Protein 5INZ (pdb70)

Nearest PDB structures (foldseek):
  5inz-assembly1_A  TM=1.059E+00  e=3.683E-01  Papio anubis
  2lye-assembly1_A  TM=6.172E-01  e=3.683E-01  unclassified
  2m1p-assembly1_A  TM=4.950E-01  e=5.631E-01  unclassified
  2m2g-assembly1_A  TM=3.693E-01  e=9.919E-01  unclassified
  6pin-assembly1_A  TM=3.987E-01  e=2.671E+00  Tachypleus tridentatus

Solvent-accessible surface area: 5346 Å² total

Sequence (56 aa):
GVCRCVVCRRGVCRCVVCRRGVCRCVVCRRGVCRCVCRRGVCRCVCRRGVCRRCVCRRGG

Foldseek 3Di:
DDWDWDDDPNDIDIDDDD/DDWDWDDDDPDIDIDDDD/DQKDWDDDVPDIDMDDDD

B-factor: mean 24.64, std 13.71, range [6.01, 83.79]

Radius of gyration: 11.01 Å; Cα contacts (8 Å, |Δi|>4): 152; chains: 4; bounding box: 21×32×22 Å

Structure (mmCIF, N/CA/C/O backbone):
data_5INZ
#
_entry.id   5INZ
#
_cell.length_a   27.248
_cell.length_b   31.303
_cell.length_c   37.926
_cell.angle_alpha   100.67
_cell.angle_beta   93.60
_cell.angle_gamma   115.15
#
_symmetry.space_group_name_H-M   'P -1'
#
loop_
_entity.id
_entity.type
_entity.pdbx_description
1 polymer 'Theta defensin-2, L-peptide'
2 polymer 'Theta defensin-2, D-peptide'
3 non-polymer 'SULFATE ION'
4 non-polymer 1,2-ETHANEDIOL
5 water water
#
loop_
_atom_site.group_PDB
_atom_site.id
_atom_site.type_symbol
_atom_site.label_atom_id
_atom_site.label_alt_id
_atom_site.label_comp_id
_atom_site.label_asym_id
_atom_site.label_entity_id
_atom_site.label_seq_id
_atom_site.pdbx_PDB_ins_code
_atom_site.Cartn_x
_atom_site.Cartn_y
_atom_site.Cartn_z
_atom_site.occupancy
_atom_site.B_iso_or_equiv
_atom_site.auth_seq_id
_atom_site.auth_comp_id
_atom_site.auth_asym_id
_atom_site.auth_atom_id
_atom_site.pdbx_PDB_model_num
ATOM 1 N N . GLY A 1 1 ? -10.432 4.880 -8.613 1.00 17.58 1 GLY A N 1
ATOM 2 C CA . GLY A 1 1 ? -9.853 4.716 -7.294 1.00 17.79 1 GLY A CA 1
ATOM 3 C C . GLY A 1 1 ? -9.739 3.286 -6.809 1.00 17.29 1 GLY A C 1
ATOM 4 O O . GLY A 1 1 ? -9.469 3.042 -5.629 1.00 19.89 1 GLY A O 1
ATOM 8 N N . VAL A 1 2 ? -9.945 2.326 -7.708 1.00 14.75 2 VAL A N 1
ATOM 9 C CA . VAL A 1 2 ? -9.879 0.907 -7.370 1.00 13.96 2 VAL A CA 1
ATOM 10 C C . VAL A 1 2 ? -8.995 0.212 -8.392 1.00 12.48 2 VAL A C 1
ATOM 11 O O . VAL A 1 2 ? -9.163 0.409 -9.599 1.00 14.53 2 VAL A O 1
ATOM 24 N N . CYS A 1 3 ? -8.078 -0.623 -7.920 1.00 10.74 3 CYS A N 1
ATOM 25 C CA . CYS A 1 3 ? -7.286 -1.475 -8.796 1.00 9.74 3 CYS A CA 1
ATOM 26 C C . CYS A 1 3 ? -7.677 -2.919 -8.555 1.00 9.96 3 CYS A C 1
ATOM 27 O O . CYS A 1 3 ? -7.749 -3.353 -7.407 1.00 12.21 3 CYS A O 1
ATOM 34 N N . ARG A 1 4 ? -7.951 -3.646 -9.628 1.00 9.30 4 ARG A N 1
ATOM 35 C CA . ARG A 1 4 ? -8.260 -5.065 -9.587 1.00 9.55 4 ARG A CA 1
ATOM 36 C C . ARG A 1 4 ? -7.106 -5.806 -10.234 1.00 9.55 4 ARG A C 1
ATOM 37 O O . ARG A 1 4 ? -6.802 -5.576 -11.403 1.00 10.25 4 ARG A O 1
ATOM 58 N N . CYS A 1 5 ? -6.468 -6.672 -9.476 1.00 9.20 5 CYS A N 1
ATOM 59 C CA . CYS A 1 5 ? -5.231 -7.311 -9.872 1.00 9.27 5 CYS A CA 1
ATOM 60 C C . CYS A 1 5 ? -5.385 -8.820 -9.803 1.00 9.90 5 CYS A C 1
ATOM 61 O O . CYS A 1 5 ? -6.011 -9.352 -8.880 1.00 10.62 5 CYS A O 1
ATOM 68 N N . VAL A 1 6 ? -4.779 -9.515 -10.749 1.00 9.13 6 VAL A N 1
ATOM 69 C CA A VAL A 1 6 ? -4.646 -10.967 -10.730 0.60 9.56 6 VAL A CA 1
ATOM 70 C CA B VAL A 1 6 ? -4.641 -10.966 -10.713 0.40 9.41 6 VAL A CA 1
ATOM 71 C C . VAL A 1 6 ? -3.162 -11.292 -10.844 1.00 9.28 6 VAL A C 1
ATOM 72 O O . VAL A 1 6 ? -2.479 -10.774 -11.735 1.00 10.38 6 VAL A O 1
ATOM 97 N N . CYS A 1 7 ? -2.675 -12.130 -9.943 1.00 10.05 7 CYS A N 1
ATOM 98 C CA . CYS A 1 7 ? -1.262 -12.459 -9.835 1.00 11.03 7 CYS A CA 1
ATOM 99 C C . CYS A 1 7 ? -1.060 -13.955 -9.983 1.00 11.00 7 CYS A C 1
ATOM 100 O O . CYS A 1 7 ? -1.734 -14.753 -9.323 1.00 12.18 7 CYS A O 1
ATOM 107 N N . ARG A 1 8 ? -0.100 -14.324 -10.819 1.00 12.38 8 ARG A N 1
ATOM 108 C CA . ARG A 1 8 ? 0.364 -15.700 -10.942 1.00 11.97 8 ARG A CA 1
ATOM 109 C C . ARG A 1 8 ? 1.853 -15.629 -11.207 1.00 13.06 8 ARG A C 1
ATOM 110 O O . ARG A 1 8 ? 2.304 -14.773 -11.962 1.00 13.87 8 ARG A O 1
ATOM 131 N N . ARG A 1 9 ? 2.614 -16.551 -10.632 1.00 14.88 9 ARG A N 1
ATOM 132 C CA . ARG A 1 9 ? 4.040 -16.658 -10.925 1.00 17.40 9 ARG A CA 1
ATOM 133 C C . ARG A 1 9 ? 4.815 -15.419 -10.498 1.00 16.84 9 ARG A C 1
ATOM 134 O O . ARG A 1 9 ? 5.905 -15.172 -11.012 1.00 19.06 9 ARG A O 1
ATOM 155 N N . GLY A 1 10 ? 4.270 -14.613 -9.584 1.00 16.12 10 GLY A N 1
ATOM 156 C CA . GLY A 1 10 ? 4.869 -13.332 -9.237 1.00 16.15 10 GLY A CA 1
ATOM 157 C C . GLY A 1 10 ? 4.558 -12.214 -10.206 1.00 15.98 10 GLY A C 1
ATOM 158 O O . GLY A 1 10 ? 5.036 -11.079 -10.012 1.00 17.19 10 GLY A O 1
ATOM 162 N N . VAL A 1 11 ? 3.744 -12.485 -11.219 1.00 12.67 11 VAL A N 1
ATOM 163 C CA . VAL A 1 11 ? 3.369 -11.510 -12.237 1.00 11.54 11 VAL A CA 1
ATOM 164 C C . VAL A 1 11 ? 1.943 -11.079 -11.947 1.00 10.96 11 VAL A C 1
ATOM 165 O O . VAL A 1 11 ? 1.027 -11.908 -11.966 1.00 12.66 11 VAL A O 1
ATOM 178 N N . CYS A 1 12 ? 1.739 -9.780 -11.748 1.00 10.02 12 CYS A N 1
ATOM 179 C CA . CYS A 1 12 ? 0.413 -9.255 -11.480 1.00 9.75 12 CYS A CA 1
ATOM 180 C C . CYS A 1 12 ? -0.019 -8.329 -12.598 1.00 9.48 12 CYS A C 1
ATOM 181 O O . CYS A 1 12 ? 0.750 -7.463 -13.032 1.00 11.83 12 CYS A O 1
ATOM 188 N N . ARG A 1 13 ? -1.245 -8.533 -13.071 1.00 8.48 13 ARG A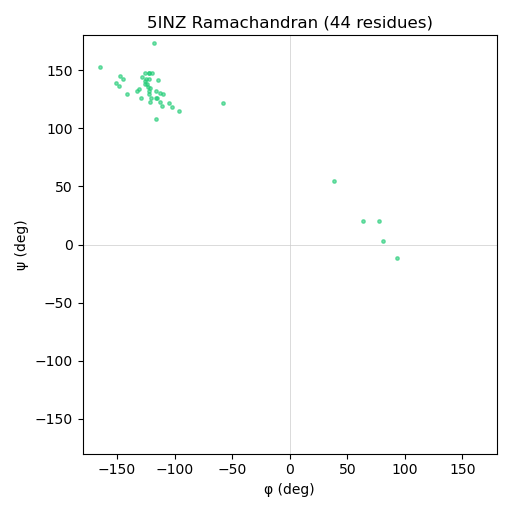 N 1
ATOM 189 C CA . ARG A 1 13 ? -1.867 -7.672 -14.065 1.00 9.02 13 ARG A CA 1
ATOM 190 C C . ARG A 1 13 ? -3.026 -6.966 -13.387 1.00 9.25 13 ARG A C 1
ATOM 191 O O . ARG A 1 13 ? -3.906 -7.620 -12.821 1.00 9.61 13 ARG A O 1
ATOM 212 N N . CYS A 1 14 ? -3.006 -5.645 -13.402 1.00 9.62 14 CYS A N 1
ATOM 213 C CA . CYS A 1 14 ? -3.954 -4.832 -12.660 1.00 10.54 14 CYS A CA 1
ATOM 214 C C . CYS A 1 14 ? -4.636 -3.853 -13.591 1.00 8.92 14 CYS A C 1
ATOM 215 O O . CYS A 1 14 ? -4.004 -3.289 -14.487 1.00 11.12 14 CYS A O 1
ATOM 222 N N . VAL A 1 15 ? -5.924 -3.646 -13.377 1.00 8.24 15 VAL A N 1
ATOM 223 C CA A VAL A 1 15 ? -6.692 -2.622 -14.065 0.73 8.89 15 VAL A CA 1
ATOM 224 C CA B VAL A 1 15 ? -6.670 -2.607 -14.065 0.27 7.92 15 VAL A CA 1
ATOM 225 C C . VAL A 1 15 ? -7.230 -1.681 -13.003 1.00 7.99 15 VAL A C 1
ATOM 226 O O . VAL A 1 15 ? -7.889 -2.129 -12.056 1.00 9.52 15 VAL A O 1
ATOM 251 N N . CYS A 1 16 ? -6.954 -0.391 -13.154 1.00 9.14 16 CYS A N 1
ATOM 252 C CA . CYS A 1 16 ? -7.286 0.612 -12.165 1.00 9.8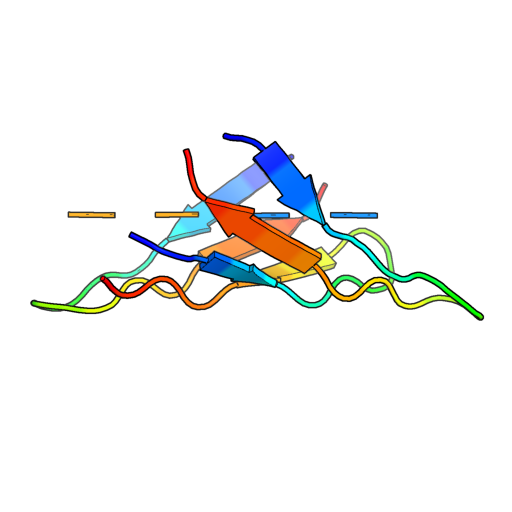0 16 CYS A CA 1
ATOM 253 C C . CYS A 1 16 ? -8.209 1.640 -12.797 1.00 10.19 16 CYS A C 1
ATOM 254 O O . CYS A 1 16 ? -7.882 2.226 -13.825 1.00 11.55 16 CYS A O 1
ATOM 261 N N . ARG A 1 17 ? -9.349 1.865 -12.168 1.00 10.27 17 ARG A N 1
ATOM 262 C CA . ARG A 1 17 ? -10.280 2.902 -12.564 1.00 12.51 17 ARG A CA 1
ATOM 263 C C . ARG A 1 17 ? -10.952 3.394 -11.298 1.00 13.32 17 ARG A C 1
ATOM 264 O O . ARG A 1 17 ? -11.204 2.610 -10.380 1.00 14.16 17 ARG A O 1
ATOM 285 N N . ARG A 1 18 ? -11.254 4.687 -11.257 1.00 15.10 18 ARG A N 1
ATOM 286 C CA . ARG A 1 18 ? -12.151 5.234 -10.248 1.00 17.94 18 ARG A CA 1
ATOM 287 C C . ARG A 1 18 ? -11.754 4.835 -8.841 1.00 18.42 18 ARG A C 1
ATOM 288 O O . ARG A 1 18 ? -12.613 4.496 -8.019 1.00 20.65 18 ARG A O 1
ATOM 309 N N . GLY B 1 1 ? -4.649 1.901 -0.894 1.00 34.16 1 GLY B N 1
ATOM 310 C CA . GLY B 1 1 ? -3.445 1.281 -0.368 1.00 34.14 1 GLY B CA 1
ATOM 311 C C . GLY B 1 1 ? -3.706 -0.002 0.399 1.00 32.94 1 GLY B C 1
ATOM 312 O O . GLY B 1 1 ? -2.765 -0.686 0.818 1.00 34.60 1 GLY B O 1
ATOM 316 N N . VAL B 1 2 ? -4.979 -0.330 0.605 1.00 29.79 2 VAL B N 1
ATOM 317 C CA . VAL B 1 2 ? -5.372 -1.557 1.281 1.00 26.57 2 VAL B CA 1
ATOM 318 C C . VAL B 1 2 ? -6.007 -2.480 0.259 1.00 21.20 2 VAL B C 1
ATOM 319 O O . VAL B 1 2 ? -6.915 -2.078 -0.481 1.00 17.49 2 VAL B 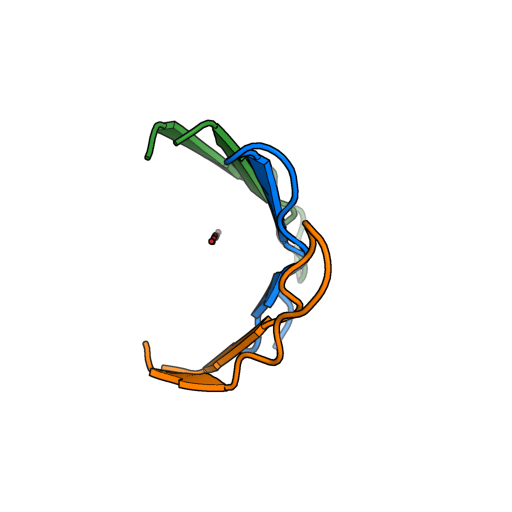O 1
ATOM 332 N N . CYS B 1 3 ? -5.542 -3.712 0.227 1.00 18.53 3 CYS B N 1
ATOM 333 C CA . CYS B 1 3 ? -6.038 -4.695 -0.715 1.00 15.55 3 CYS B CA 1
ATOM 334 C C . CYS B 1 3 ? -6.743 -5.817 0.023 1.00 15.52 3 CYS B C 1
ATOM 335 O O . CYS B 1 3 ? -6.315 -6.236 1.104 1.00 21.67 3 CYS B O 1
ATOM 342 N N . ARG B 1 4 ? -7.824 -6.282 -0.578 1.00 12.90 4 ARG B N 1
ATOM 343 C CA . ARG B 1 4 ? -8.490 -7.525 -0.225 1.00 14.94 4 ARG B CA 1
ATOM 344 C C . ARG B 1 4 ? -8.078 -8.547 -1.279 1.00 14.25 4 ARG B C 1
ATOM 345 O O . ARG B 1 4 ? -8.313 -8.333 -2.471 1.00 15.88 4 ARG B O 1
ATOM 366 N N . CYS B 1 5 ? -7.418 -9.617 -0.858 1.00 13.69 5 CYS B N 1
ATOM 367 C CA . CYS B 1 5 ? -6.866 -10.609 -1.767 1.00 14.15 5 CYS B CA 1
ATOM 368 C C . CYS B 1 5 ? -7.371 -11.989 -1.403 1.00 14.63 5 CYS B C 1
ATOM 369 O O . CYS B 1 5 ? -7.440 -12.345 -0.220 1.00 16.33 5 CYS B O 1
ATOM 376 N N . VAL B 1 6 ? -7.719 -12.778 -2.404 1.00 13.80 6 VAL B N 1
ATOM 377 C CA A VAL B 1 6 ? -8.077 -14.181 -2.223 0.90 14.95 6 VAL B CA 1
ATOM 378 C CA B VAL B 1 6 ? -8.068 -14.179 -2.214 0.10 13.65 6 VAL B CA 1
ATOM 379 C C . VAL B 1 6 ? -7.140 -14.995 -3.097 1.00 14.11 6 VAL B C 1
ATOM 380 O O . VAL B 1 6 ? -7.055 -14.762 -4.313 1.00 14.64 6 VAL B O 1
ATOM 405 N N . CYS B 1 7 ? -6.423 -15.912 -2.489 1.00 14.75 7 CYS B N 1
ATOM 406 C CA . CYS B 1 7 ? -5.398 -16.694 -3.141 1.00 16.09 7 CYS B CA 1
ATOM 407 C C . CYS B 1 7 ? -5.715 -18.169 -3.020 1.00 18.00 7 CYS B C 1
ATOM 408 O O . CYS B 1 7 ? -6.275 -18.629 -2.023 1.00 18.95 7 CYS B O 1
ATOM 415 N N . ARG B 1 8 ? -5.319 -18.914 -4.039 1.00 19.51 8 ARG B N 1
ATOM 416 C CA . ARG B 1 8 ? -5.314 -20.369 -4.006 1.00 24.10 8 ARG B CA 1
ATOM 417 C C . ARG B 1 8 ? -4.471 -20.877 -5.155 1.00 28.07 8 ARG B C 1
ATOM 418 O O . ARG B 1 8 ? -4.343 -20.204 -6.173 1.00 32.29 8 ARG B O 1
ATOM 439 N N . ARG B 1 9 ? -3.901 -22.069 -4.990 1.00 30.40 9 ARG B N 1
ATOM 440 C CA . ARG B 1 9 ? -3.373 -22.840 -6.123 1.00 35.50 9 ARG B CA 1
ATOM 441 C C . ARG B 1 9 ? -2.698 -21.959 -7.176 1.00 33.01 9 ARG B C 1
ATOM 442 O O . ARG B 1 9 ? -3.027 -22.018 -8.363 1.00 37.39 9 ARG B O 1
ATOM 452 N N . GLY B 1 10 ? -1.728 -21.145 -6.761 1.00 28.62 10 GLY B N 1
ATOM 453 C CA . GLY B 1 10 ? -0.941 -20.403 -7.750 1.00 25.74 10 GLY B CA 1
ATOM 454 C C . GLY B 1 10 ? -1.597 -19.171 -8.358 1.00 21.83 10 GLY B C 1
ATOM 455 O O . GLY B 1 10 ? -1.201 -18.725 -9.448 1.00 24.80 10 GLY B O 1
ATOM 459 N N . VAL B 1 11 ? -2.608 -18.613 -7.713 1.00 15.94 11 VAL B N 1
ATOM 460 C CA . VAL B 1 11 ? -3.259 -17.417 -8.232 1.00 13.80 11 VAL B CA 1
ATOM 461 C C . VAL B 1 11 ? -3.757 -16.603 -7.059 1.00 12.58 11 VAL B C 1
ATOM 462 O O . VAL B 1 11 ? -4.329 -17.150 -6.113 1.00 15.30 11 VAL B O 1
ATOM 475 N N . CYS B 1 12 ? -3.552 -15.299 -7.120 1.00 12.03 12 CYS B N 1
ATOM 476 C CA . CYS B 1 12 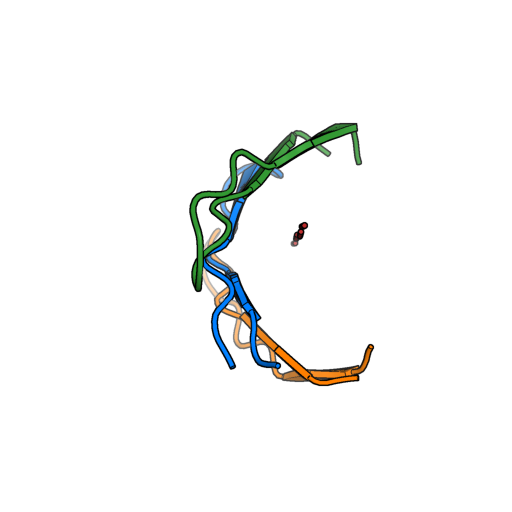? -4.150 -14.376 -6.157 1.00 12.30 12 CYS B CA 1
ATOM 477 C C . CYS B 1 12 ? -4.962 -13.353 -6.934 1.00 11.44 12 CYS B C 1
ATOM 478 O O . CYS B 1 12 ? -4.504 -12.852 -7.965 1.00 13.17 12 CYS B O 1
ATOM 485 N N . ARG B 1 13 ? -6.165 -13.055 -6.460 1.00 10.72 13 ARG B N 1
ATOM 486 C CA . ARG B 1 13 ? -6.998 -11.989 -6.995 1.00 11.03 13 ARG B CA 1
ATOM 487 C C . ARG B 1 13 ? -7.181 -10.937 -5.915 1.00 9.96 13 ARG B C 1
ATOM 488 O O . ARG B 1 13 ? -7.636 -11.258 -4.822 1.00 12.09 13 ARG B O 1
ATOM 509 N N . CYS B 1 14 ? -6.871 -9.688 -6.226 1.00 10.42 14 CYS B N 1
ATOM 510 C CA . CYS B 1 14 ? -6.870 -8.627 -5.244 1.00 10.39 14 CYS B CA 1
ATOM 511 C C . CYS B 1 14 ? -7.694 -7.454 -5.749 1.00 9.89 14 CYS B C 1
ATOM 512 O O . CYS B 1 14 ?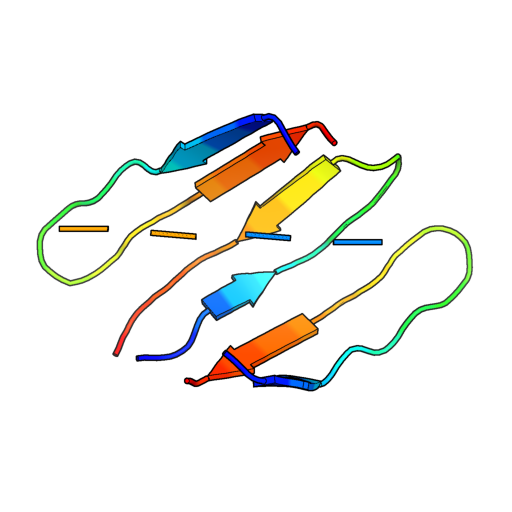 -7.690 -7.139 -6.936 1.00 12.64 14 CYS B O 1
ATOM 519 N N . VAL B 1 15 ? -8.389 -6.793 -4.836 1.00 10.17 15 VAL B N 1
ATOM 520 C CA . VAL B 1 15 ? -9.058 -5.530 -5.094 1.00 9.89 15 VAL B CA 1
ATOM 521 C C . VAL B 1 15 ? -8.456 -4.536 -4.111 1.00 10.84 15 VAL B C 1
ATOM 522 O O . VAL B 1 15 ? -8.473 -4.777 -2.897 1.00 11.33 15 VAL B O 1
ATOM 535 N N . CYS B 1 16 ? -7.888 -3.452 -4.629 1.00 10.55 16 CYS B N 1
ATOM 536 C CA . CYS B 1 16 ? -7.119 -2.514 -3.826 1.00 11.65 16 CYS B CA 1
ATOM 537 C C . CYS B 1 16 ? -7.721 -1.126 -3.921 1.00 13.51 16 CYS B C 1
ATOM 538 O O . CYS B 1 16 ? -7.989 -0.640 -5.019 1.00 13.59 16 CYS B O 1
ATOM 545 N N . ARG B 1 17 ? -7.859 -0.468 -2.771 1.00 15.97 17 ARG B N 1
ATOM 546 C CA . ARG B 1 17 ? -8.361 0.899 -2.658 1.00 19.61 17 ARG B CA 1
ATOM 547 C C . ARG B 1 17 ? -7.548 1.585 -1.573 1.00 21.81 17 ARG B C 1
ATOM 548 O O . ARG B 1 17 ? -7.423 1.046 -0.472 1.00 23.17 17 ARG B O 1
ATOM 569 N N . ARG B 1 18 ? -7.011 2.760 -1.870 1.00 27.10 18 ARG B N 1
ATOM 570 C CA . ARG B 1 18 ? -6.307 3.558 -0.864 1.00 33.03 18 ARG B CA 1
ATOM 571 C C . ARG B 1 18 ? -5.281 2.733 -0.092 1.00 34.26 18 ARG B C 1
ATOM 572 O O . ARG B 1 18 ? -5.009 2.997 1.087 1.00 34.81 18 ARG B O 1
ATOM 593 N N . GLY C 1 1 ? 8.547 -6.797 -8.171 1.00 24.76 1 GLY C N 1
ATOM 594 C CA . GLY C 1 1 ? 8.172 -5.443 -7.815 1.00 24.12 1 GLY C CA 1
ATOM 595 C C . GLY C 1 1 ? 8.505 -4.421 -8.882 1.00 21.77 1 GLY C C 1
ATOM 596 O O . GLY C 1 1 ? 8.491 -3.221 -8.602 1.00 24.73 1 GLY C O 1
ATOM 6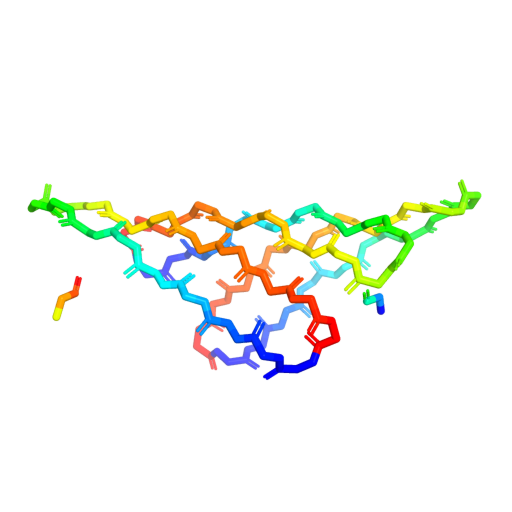00 N N . VAL C 1 2 ? 8.786 -4.880 -10.104 1.00 16.78 2 VAL C N 1
ATOM 601 C CA . VAL C 1 2 ? 9.066 -3.995 -11.228 1.00 15.18 2 VAL C CA 1
ATOM 602 C C . VAL C 1 2 ? 7.759 -3.837 -11.991 1.00 12.32 2 VAL C C 1
ATOM 603 O O . VAL C 1 2 ? 7.249 -4.796 -12.577 1.00 12.86 2 VAL C O 1
ATOM 616 N N . CYS C 1 3 ? 7.217 -2.628 -12.011 1.00 13.37 3 CYS C N 1
ATOM 617 C CA . CYS C 1 3 ? 5.900 -2.393 -12.581 1.00 13.21 3 CYS C CA 1
ATOM 618 C C . CYS C 1 3 ? 5.961 -1.366 -13.700 1.00 13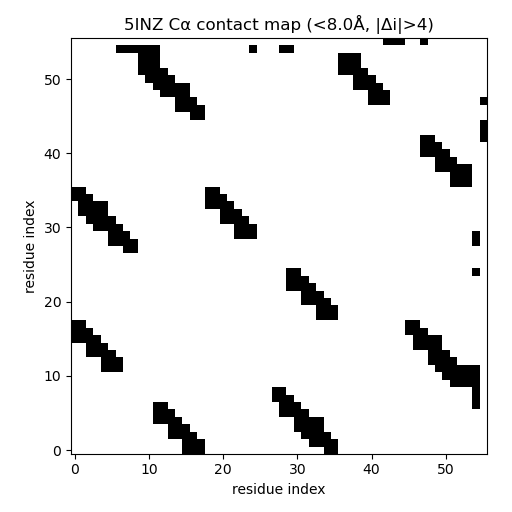.21 3 CYS C C 1
ATOM 619 O O . CYS C 1 3 ? 6.745 -0.414 -13.671 1.00 16.27 3 CYS C O 1
ATOM 626 N N . ARG C 1 4 ? 5.081 -1.553 -14.667 1.00 11.97 4 ARG C N 1
ATOM 627 C CA . ARG C 1 4 ? 4.760 -0.517 -15.624 1.00 15.17 4 ARG C CA 1
ATOM 628 C C . ARG C 1 4 ? 3.257 -0.324 -15.609 1.00 14.95 4 ARG C C 1
ATOM 629 O O . ARG C 1 4 ? 2.497 -1.252 -15.328 1.00 16.96 4 ARG C O 1
ATOM 650 N N . CYS C 1 5 ? 2.830 0.896 -15.849 1.00 13.26 5 CYS C N 1
ATOM 651 C CA . CYS C 1 5 ? 1.420 1.205 -15.955 1.00 11.50 5 CYS C CA 1
ATOM 652 C C . CY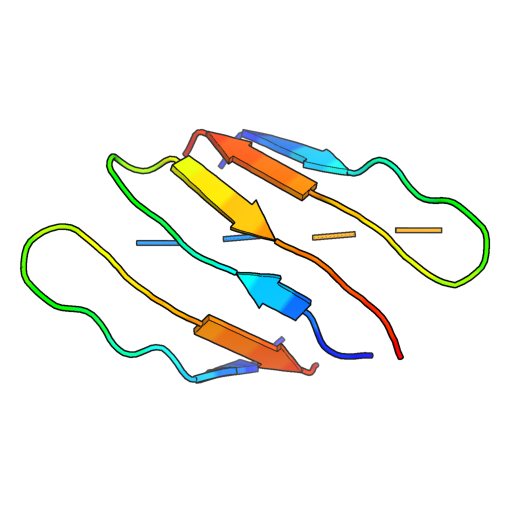S C 1 5 ? 1.234 2.045 -17.206 1.00 11.63 5 CYS C C 1
ATOM 653 O O . CYS C 1 5 ? 1.962 3.019 -17.421 1.00 14.18 5 CYS C O 1
ATOM 660 N N . VAL C 1 6 ? 0.250 1.679 -18.010 1.00 11.32 6 VAL C N 1
ATOM 661 C CA . VAL C 1 6 ? -0.125 2.445 -19.189 1.00 11.65 6 VAL C CA 1
ATOM 662 C C . VAL C 1 6 ? -1.530 2.954 -18.954 1.00 11.16 6 VAL C C 1
ATOM 663 O O . VAL C 1 6 ? -2.439 2.171 -18.648 1.00 12.02 6 VAL C O 1
ATOM 676 N N . CYS C 1 7 ? -1.696 4.260 -19.080 1.00 11.94 7 CYS C N 1
ATOM 677 C CA . CYS C 1 7 ? -2.923 4.933 -18.722 1.00 12.93 7 CYS C CA 1
ATOM 678 C C . CYS C 1 7 ? -3.473 5.683 -19.922 1.00 13.24 7 CYS C C 1
ATOM 679 O O . CYS C 1 7 ? -2.725 6.263 -20.711 1.00 13.61 7 CYS C O 1
ATOM 686 N N . ARG C 1 8 ? -4.780 5.666 -20.036 1.00 14.40 8 ARG C N 1
ATOM 687 C CA . ARG C 1 8 ? -5.522 6.603 -20.848 1.00 14.64 8 ARG C CA 1
ATOM 688 C C . ARG C 1 8 ? -6.406 7.367 -19.882 1.00 14.08 8 ARG C C 1
ATOM 689 O O . ARG C 1 8 ? -6.458 7.063 -18.681 1.00 15.99 8 ARG C O 1
ATOM 710 N N . ARG C 1 9 ? -7.087 8.382 -20.371 1.00 14.10 9 ARG C N 1
ATOM 711 C CA . ARG C 1 9 ? -7.971 9.078 -19.462 1.00 13.20 9 ARG C CA 1
ATOM 712 C C . ARG C 1 9 ? -8.974 8.086 -18.882 1.00 14.58 9 ARG C C 1
ATOM 713 O O . ARG C 1 9 ? -9.689 7.397 -19.618 1.00 14.13 9 ARG C O 1
ATOM 734 N N . GLY C 1 10 ? -8.980 7.981 -17.562 1.00 14.17 10 GLY C N 1
ATOM 735 C CA . GLY C 1 10 ? -9.916 7.147 -16.847 1.00 13.55 10 GLY C CA 1
ATOM 736 C C . GLY C 1 10 ? -9.473 5.719 -16.515 1.00 13.60 10 GLY C C 1
ATOM 737 O O . GLY C 1 10 ? -10.161 5.035 -15.747 1.00 14.25 10 GLY C O 1
ATOM 741 N N . VAL C 1 11 ? -8.376 5.219 -17.067 1.00 12.47 11 VAL C N 1
ATOM 742 C CA . VAL C 1 11 ? -8.014 3.829 -16.808 1.00 9.42 11 VAL C CA 1
ATOM 743 C C . VAL C 1 11 ? -6.508 3.675 -16.884 1.00 10.32 11 VAL C C 1
ATOM 744 O O . VAL C 1 11 ? -5.862 4.200 -17.796 1.00 13.78 11 VAL C O 1
ATOM 757 N N . CYS C 1 12 ? -5.971 2.891 -15.957 1.00 10.42 12 CYS C N 1
ATOM 758 C CA . CYS C 1 12 ? -4.582 2.473 -16.014 1.00 11.01 12 CYS C CA 1
ATOM 759 C C . CYS C 1 12 ? -4.527 0.962 -15.984 1.00 10.35 12 CYS C C 1
ATOM 760 O O . CYS C 1 12 ? -5.256 0.321 -15.228 1.00 11.44 12 CYS C O 1
ATOM 767 N N . ARG C 1 13 ? -3.665 0.394 -16.809 1.00 9.67 13 ARG C N 1
ATOM 768 C CA A ARG C 1 13 ? -3.389 -1.034 -16.789 0.44 9.38 13 ARG C CA 1
ATOM 769 C CA B ARG C 1 13 ? -3.388 -1.033 -16.784 0.56 9.35 13 ARG C CA 1
ATOM 770 C C . ARG C 1 13 ? -1.930 -1.219 -16.425 1.00 9.27 13 ARG C C 1
ATOM 771 O O . ARG C 1 13 ? -1.050 -0.662 -17.089 1.00 10.87 13 ARG C O 1
ATOM 812 N N . CYS C 1 14 ? -1.686 -1.987 -15.385 1.00 10.34 14 CYS C N 1
ATOM 813 C CA . CYS C 1 14 ? -0.341 -2.173 -14.893 1.00 10.47 14 CYS C CA 1
ATOM 814 C C . CYS C 1 14 ? 0.031 -3.641 -14.977 1.00 9.39 14 CYS C C 1
ATOM 815 O O . CYS C 1 14 ? -0.813 -4.530 -14.821 1.00 11.18 14 CYS C O 1
ATOM 822 N N . VAL C 1 15 ? 1.314 -3.882 -15.212 1.00 10.29 15 VAL C N 1
ATOM 823 C CA . VAL C 1 15 ? 1.885 -5.215 -15.155 1.00 11.04 15 VAL C CA 1
ATOM 824 C C . VAL C 1 15 ? 3.100 -5.120 -14.261 1.00 11.71 15 VAL C C 1
ATOM 825 O O . VAL C 1 15 ? 3.957 -4.249 -14.456 1.00 12.96 15 VAL C O 1
ATOM 838 N N . CYS C 1 16 ? 3.148 -5.970 -13.249 1.00 12.63 16 CYS C N 1
ATOM 839 C CA . CYS C 1 16 ? 4.250 -5.988 -12.305 1.00 13.33 16 CYS C CA 1
ATOM 840 C C . CYS C 1 16 ? 4.865 -7.371 -12.327 1.00 13.94 16 CYS C C 1
ATOM 841 O O . CYS C 1 16 ? 4.150 -8.367 -12.221 1.00 14.66 16 CYS C O 1
ATOM 848 N N . ARG C 1 17 ? 6.177 -7.427 -12.470 1.00 14.57 17 ARG C N 1
ATOM 849 C CA . ARG C 1 17 ? 6.925 -8.676 -12.434 1.00 15.52 17 ARG C CA 1
ATOM 850 C C . ARG C 1 17 ? 7.801 -8.540 -11.220 1.00 15.73 17 ARG C C 1
ATOM 851 O O . ARG C 1 17 ? 8.744 -7.745 -11.221 1.00 14.99 17 ARG C O 1
ATOM 872 N N . ARG C 1 18 ? 7.454 -9.291 -10.182 1.00 19.41 18 ARG C N 1
ATOM 873 C CA . ARG C 1 18 ? 7.956 -9.043 -8.846 1.00 26.13 18 ARG C CA 1
ATOM 874 C C . ARG C 1 18 ? 7.545 -7.618 -8.496 1.00 26.45 18 ARG C C 1
ATOM 875 O O . ARG C 1 18 ? 6.537 -7.119 -9.018 1.00 27.01 18 ARG C O 1
ATOM 896 N N . GLY D 2 1 ? 1.290 -12.326 -3.277 1.00 27.57 1 GLY D N 1
ATOM 897 C CA . GLY D 2 1 ? 1.264 -12.706 -4.676 1.00 24.84 1 GLY D CA 1
ATOM 898 C C . GLY D 2 1 ? 2.064 -11.752 -5.538 1.00 20.88 1 GLY D C 1
ATOM 899 O O . GLY D 2 1 ? 2.340 -12.042 -6.699 1.00 21.13 1 GLY D O 1
ATOM 1048 N N . GLY D 2 10 ? -1.351 10.372 -13.874 1.00 25.94 10 GLY D N 1
ATOM 1049 C CA . GLY D 2 10 ? -2.151 9.440 -14.646 1.00 26.35 10 GLY D CA 1
ATOM 1050 C C . GLY D 2 10 ? -3.148 8.633 -13.839 1.00 26.36 10 GLY D C 1
ATOM 1051 O O . GLY D 2 10 ? -3.982 7.931 -14.411 1.00 27.77 10 GLY D O 1
#

Secondary structure (DSSP, 8-state):
-EEEEEEETTEEEEEEE-/-EEEEEEETTEEEEEEE-/-EEEEEEETTEEEEEEE-/--